Protein AF-A0A1F9F322-F1 (afdb_monomer)

Radius of gyration: 24.06 Å; Cα contacts (8 Å, |Δi|>4): 99; chains: 1; bounding box: 65×42×74 Å

Foldseek 3Di:
DDDDDDDDPDDDPPPDPPDDDPDDDPPAAPLRVLLVVLVVLQVLLVVLQVLLVVLQVQLVVLVVDPPDPVSPVSSVVSNVSSVVSNVSSVVSNVSSVVSNVSSPPDHDDDPPVVQCVPPVSVVVVVVVSVVVVVVVVVCVVPDDDPPDPDPDPPPPDDDD

Secondary structure (DSSP, 8-state):
----------------------SSS-SS-HHHHHHHHTHHHHHHHHHHHHHHHHHHHHHHHHHT-TT-HHHHHHHHHHHHHHHHHHHHHHHHHHHHHHHHHGGGSPPP---HHHHHH-HHHHHHHHHHHHHHHHHHHHHHHHSPPPPPPPPPPPPPPPP-

Sequence (160 aa):
MKKLATIVVFGTVALFVSVALAGDPPAKTCGQMTAEAAAMPAKVAELMTAYAAEAEAHAAFIGAIKGDKNATAEADAMKKLAASYKDSAAALTKTADAMKAAAAWPAVKHDMKAMQADAKVKAAMDKVGGLQKDFGAMVAKMSPAPAAPPPAPPPPAPKK

Mean predicted aligned erro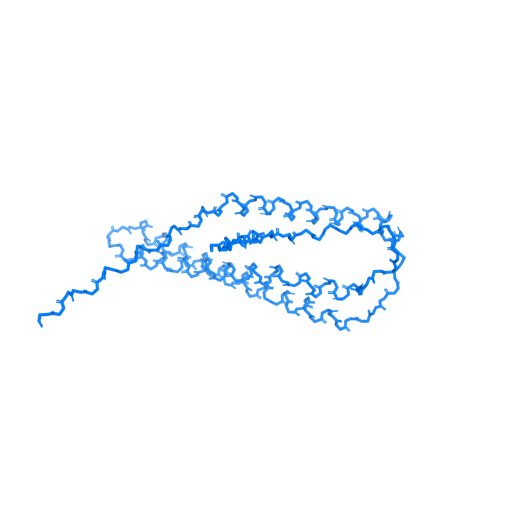r: 12.13 Å

Solvent-accessible surface area (backbone atoms only — not comparable to full-atom values): 9408 Å² total; per-residue (Å²): 142,82,88,80,81,82,80,80,79,78,81,77,87,79,87,72,92,72,90,82,74,90,73,76,82,70,97,57,45,69,25,42,53,43,22,62,56,17,57,56,40,38,52,51,16,52,51,25,43,50,52,16,54,50,25,45,53,49,17,54,57,39,51,66,50,78,95,44,73,64,31,50,56,50,18,54,50,26,45,52,50,19,51,54,24,45,53,49,16,52,53,25,39,54,50,17,52,57,24,44,58,27,50,75,48,78,81,73,94,68,61,66,68,60,50,60,66,33,66,66,56,38,52,51,54,52,48,51,55,50,51,53,53,53,49,52,53,50,51,62,70,70,51,72,78,80,74,77,76,76,79,76,78,77,77,79,78,82,82,130

Nearest PDB structures (foldseek):
  5los-assembly1_A  TM=9.298E-01  e=1.120E+00  Serendipita indica DSM 11827
  7a0g-assembly1_GGG  TM=2.879E-01  e=4.856E+00  Serratia marcescens
  7a0g-assembly1_EEE  TM=2.836E-01  e=5.715E+00  Serratia marcescens

pLDDT: mean 82.75, std 20.52, range [32.91, 98.75]

Structure (mmCIF, N/CA/C/O backbone):
data_AF-A0A1F9F322-F1
#
_entry.id   AF-A0A1F9F322-F1
#
loop_
_atom_site.group_PDB
_atom_site.id
_atom_site.type_symbol
_atom_site.label_atom_id
_atom_site.label_alt_id
_atom_site.label_comp_id
_atom_site.label_asym_id
_atom_site.label_entity_id
_atom_site.label_seq_id
_atom_site.pdbx_PDB_ins_code
_atom_site.Cartn_x
_atom_site.Cartn_y
_atom_site.Cartn_z
_atom_site.occupancy
_atom_site.B_iso_or_equiv
_atom_site.auth_seq_id
_atom_site.auth_comp_id
_atom_site.auth_asym_id
_atom_site.auth_atom_id
_atom_site.pdbx_PDB_model_num
ATOM 1 N N . MET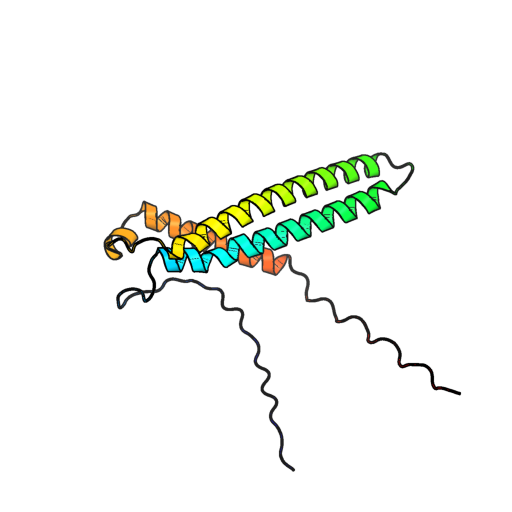 A 1 1 ? 41.290 -20.611 29.644 1.00 43.66 1 MET A N 1
ATOM 2 C CA 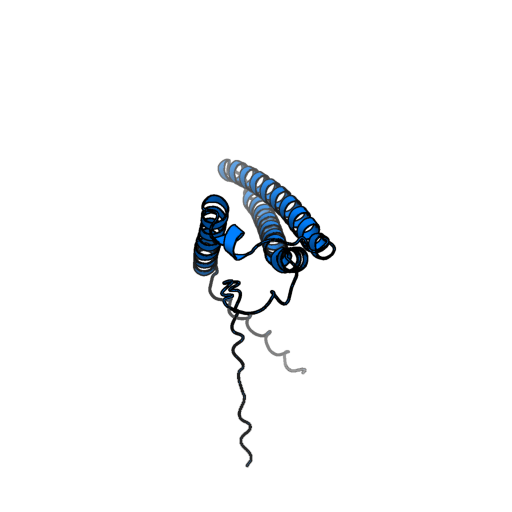. MET A 1 1 ? 40.630 -19.289 29.550 1.00 43.66 1 MET A CA 1
ATOM 3 C C . MET A 1 1 ? 40.640 -18.832 28.093 1.00 43.66 1 MET A C 1
ATOM 5 O O . MET A 1 1 ? 41.654 -18.332 27.631 1.00 43.66 1 MET A O 1
ATOM 9 N N . LYS A 1 2 ? 39.563 -19.083 27.337 1.00 35.19 2 LYS A N 1
ATOM 10 C CA . LYS A 1 2 ? 39.395 -18.620 25.947 1.00 35.19 2 LYS A CA 1
ATOM 11 C C . LYS A 1 2 ? 38.206 -17.661 25.924 1.00 35.19 2 LYS A C 1
ATOM 13 O O . LYS A 1 2 ? 37.097 -18.070 26.248 1.00 35.19 2 LYS A O 1
ATOM 18 N N . LYS A 1 3 ? 38.456 -16.386 25.618 1.00 35.22 3 LYS A N 1
ATOM 19 C CA . LYS A 1 3 ? 37.414 -15.367 25.448 1.00 35.22 3 LYS A CA 1
ATOM 20 C C . LYS A 1 3 ? 36.725 -15.607 24.101 1.00 35.22 3 LYS A C 1
ATOM 22 O O . LYS A 1 3 ? 37.377 -15.525 23.066 1.00 35.22 3 LYS A O 1
ATOM 27 N N . LEU A 1 4 ? 35.433 -15.924 24.130 1.00 39.62 4 LEU A N 1
ATOM 28 C CA . LEU A 1 4 ? 34.555 -15.891 22.962 1.00 39.62 4 LEU A CA 1
ATOM 29 C C . LEU A 1 4 ? 34.148 -14.433 22.734 1.00 39.62 4 LEU A C 1
ATOM 31 O O . LEU A 1 4 ? 33.509 -13.825 23.589 1.00 39.62 4 LEU A O 1
ATOM 35 N N . ALA A 1 5 ? 34.569 -13.865 21.607 1.00 38.28 5 ALA A N 1
ATOM 36 C CA . ALA A 1 5 ? 34.084 -12.576 21.146 1.00 38.28 5 ALA A CA 1
ATOM 37 C C . ALA A 1 5 ? 32.703 -12.780 20.511 1.00 38.28 5 ALA A C 1
ATOM 39 O O . ALA A 1 5 ? 32.577 -13.389 19.450 1.00 38.28 5 ALA A O 1
ATOM 40 N N . THR A 1 6 ? 31.669 -12.286 21.184 1.00 36.84 6 THR A N 1
ATOM 41 C CA . THR A 1 6 ? 30.322 -1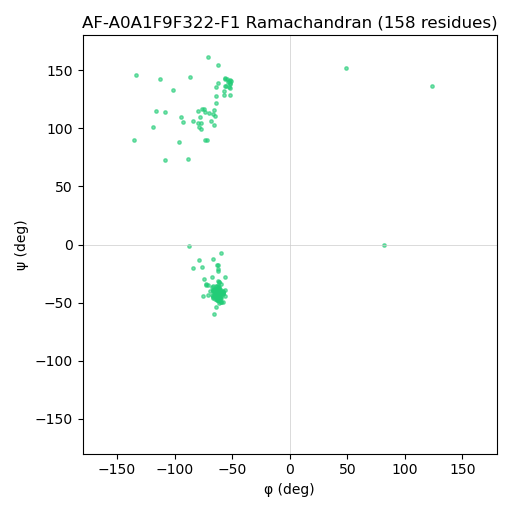2.151 20.631 1.00 36.84 6 THR A CA 1
ATOM 42 C C . THR A 1 6 ? 30.356 -11.070 19.555 1.00 36.84 6 THR A C 1
ATOM 44 O O . THR A 1 6 ? 30.454 -9.884 19.865 1.00 36.84 6 THR A O 1
ATOM 47 N N . ILE A 1 7 ? 30.294 -11.469 18.286 1.00 38.78 7 ILE A N 1
ATOM 48 C CA . ILE A 1 7 ? 30.053 -10.541 17.180 1.00 38.78 7 ILE A CA 1
ATOM 49 C C . ILE A 1 7 ? 28.550 -10.265 17.156 1.00 38.78 7 ILE A C 1
ATOM 51 O O . ILE A 1 7 ? 27.754 -11.106 16.746 1.00 38.78 7 ILE A O 1
ATOM 55 N N . VAL A 1 8 ? 28.164 -9.082 17.625 1.00 34.97 8 VAL A N 1
ATOM 56 C CA . VAL A 1 8 ? 26.829 -8.525 17.405 1.00 34.97 8 VAL A CA 1
ATOM 57 C C . VAL A 1 8 ? 26.817 -7.960 15.987 1.00 34.97 8 VAL A C 1
ATOM 59 O O . VAL A 1 8 ? 27.358 -6.885 15.735 1.00 34.97 8 VAL A O 1
ATOM 62 N N . VAL A 1 9 ? 26.238 -8.701 15.043 1.00 39.25 9 VAL A N 1
ATOM 63 C CA . VAL A 1 9 ? 25.941 -8.171 13.708 1.00 39.25 9 VAL A CA 1
ATOM 64 C C . VAL A 1 9 ? 24.700 -7.293 13.839 1.00 39.25 9 VAL A C 1
ATOM 66 O O . VAL A 1 9 ? 23.577 -7.788 13.900 1.00 39.25 9 VAL A O 1
ATOM 69 N N . PHE A 1 10 ? 24.902 -5.978 13.916 1.00 37.19 10 PHE A N 1
ATOM 70 C CA . PHE A 1 10 ? 23.831 -5.016 13.676 1.00 37.19 10 PHE A CA 1
ATOM 71 C C . PHE A 1 10 ? 23.409 -5.142 12.211 1.00 37.19 10 PHE A C 1
ATOM 73 O O . PHE A 1 10 ? 24.173 -4.816 11.305 1.00 37.19 10 PHE A O 1
ATOM 80 N N . GLY A 1 11 ? 22.200 -5.657 11.983 1.00 32.91 11 GLY A N 1
ATOM 81 C CA . GLY A 1 11 ? 21.579 -5.697 10.667 1.00 32.91 11 GLY A CA 1
ATOM 82 C C . GLY A 1 11 ? 21.291 -4.281 10.182 1.00 32.91 11 GLY A C 1
ATOM 83 O O . GLY A 1 11 ? 20.341 -3.639 10.625 1.00 32.91 11 GLY A O 1
ATOM 84 N N . THR A 1 12 ? 22.118 -3.785 9.272 1.00 40.00 12 THR A N 1
ATOM 85 C CA . THR A 1 12 ? 21.848 -2.586 8.485 1.00 40.00 12 THR A CA 1
ATOM 86 C C . THR A 1 12 ? 20.665 -2.868 7.560 1.00 40.00 12 THR A C 1
ATOM 88 O O . THR A 1 12 ? 20.772 -3.651 6.618 1.00 40.00 12 THR A O 1
ATOM 91 N N . VAL A 1 13 ? 19.527 -2.212 7.798 1.00 42.59 13 VAL A N 1
ATOM 92 C CA . VAL A 1 13 ? 18.462 -2.098 6.794 1.00 42.59 13 VAL A CA 1
ATOM 93 C C . VAL A 1 13 ? 18.962 -1.137 5.717 1.00 42.59 13 VAL A C 1
ATOM 95 O O . VAL A 1 13 ? 18.798 0.076 5.812 1.00 42.59 13 VAL A O 1
ATOM 98 N N . ALA A 1 14 ? 19.631 -1.680 4.705 1.00 41.41 14 ALA A N 1
ATOM 99 C CA . ALA A 1 14 ? 19.951 -0.966 3.478 1.00 41.41 14 ALA A CA 1
ATOM 100 C C . ALA A 1 14 ? 18.880 -1.301 2.432 1.00 41.41 14 ALA A C 1
ATOM 102 O O . ALA A 1 14 ? 19.023 -2.239 1.655 1.00 41.41 14 ALA A O 1
ATOM 103 N N . LEU A 1 15 ? 17.793 -0.532 2.417 1.00 44.38 15 LEU A N 1
ATOM 104 C CA . LEU A 1 15 ? 16.862 -0.480 1.287 1.00 44.38 15 LEU A CA 1
ATOM 105 C C . LEU A 1 15 ? 17.047 0.872 0.596 1.00 44.38 15 LEU A C 1
ATOM 107 O O . LEU A 1 15 ? 16.236 1.783 0.709 1.00 44.38 15 LEU A O 1
ATOM 111 N N . PHE A 1 16 ? 18.176 0.992 -0.099 1.00 41.56 16 PHE A N 1
ATOM 112 C CA . PHE A 1 16 ? 18.438 2.054 -1.060 1.00 41.56 16 PHE A CA 1
ATOM 113 C C . PHE A 1 16 ? 18.650 1.395 -2.419 1.00 41.56 16 PHE A C 1
ATOM 115 O O . PHE A 1 16 ? 19.729 0.879 -2.696 1.00 41.56 16 PHE A O 1
ATOM 122 N N . VAL A 1 17 ? 17.637 1.420 -3.285 1.00 46.78 17 VAL A N 1
ATOM 123 C CA . VAL A 1 17 ? 17.869 1.221 -4.721 1.00 46.78 17 VAL A CA 1
ATOM 124 C C . VAL A 1 17 ? 18.164 2.594 -5.316 1.00 46.78 17 VAL A C 1
ATOM 126 O O . VAL A 1 17 ? 17.332 3.208 -5.975 1.00 46.78 17 VAL A O 1
ATOM 129 N N . SER A 1 18 ? 19.361 3.103 -5.030 1.00 44.28 18 SER A N 1
ATOM 130 C CA . SER A 1 18 ? 19.964 4.166 -5.831 1.00 44.28 18 SER A CA 1
ATOM 131 C C . SER A 1 18 ? 20.653 3.489 -7.008 1.00 44.28 18 SER A C 1
ATOM 133 O O . SER A 1 18 ? 21.688 2.848 -6.835 1.00 44.28 18 SER A O 1
ATOM 135 N N . VAL A 1 19 ? 20.074 3.589 -8.204 1.00 47.44 19 VAL A N 1
ATOM 136 C CA . VAL A 1 19 ? 20.710 3.085 -9.427 1.00 47.44 19 VAL A CA 1
ATOM 137 C C . VAL A 1 19 ? 21.852 4.031 -9.799 1.00 47.44 19 VAL A C 1
ATOM 139 O O . VAL A 1 19 ? 21.660 5.000 -10.528 1.00 47.44 19 VAL A O 1
ATOM 142 N N . ALA A 1 20 ? 23.048 3.762 -9.284 1.00 44.88 20 ALA A N 1
ATOM 143 C CA . ALA A 1 20 ? 24.285 4.245 -9.880 1.00 44.88 20 ALA A CA 1
ATOM 144 C C . ALA A 1 20 ? 24.797 3.154 -10.826 1.00 44.88 20 ALA A C 1
ATOM 146 O O . ALA A 1 20 ? 25.292 2.131 -10.363 1.00 44.88 20 ALA A O 1
ATOM 147 N N . LEU A 1 21 ? 24.666 3.345 -12.140 1.00 46.56 21 LEU A N 1
ATOM 148 C CA . LEU A 1 21 ? 25.318 2.479 -13.126 1.00 46.56 21 LEU A CA 1
ATOM 149 C C . LEU A 1 21 ? 25.956 3.323 -14.228 1.00 46.56 21 LEU A C 1
ATOM 151 O O . LEU A 1 21 ? 25.352 3.625 -15.256 1.00 46.56 21 LEU A O 1
ATOM 155 N N . ALA A 1 22 ? 27.213 3.684 -13.984 1.00 42.19 22 ALA A N 1
ATOM 156 C CA . ALA A 1 22 ? 28.214 3.774 -15.033 1.00 42.19 22 ALA A CA 1
ATOM 157 C C . ALA A 1 22 ? 28.965 2.427 -15.047 1.00 42.19 22 ALA A C 1
ATOM 159 O O . ALA A 1 22 ? 29.686 2.134 -14.098 1.00 42.19 22 ALA A O 1
ATOM 160 N N . GLY A 1 23 ? 28.766 1.612 -16.090 1.00 45.78 23 GLY A N 1
ATOM 161 C CA . GLY A 1 23 ? 29.452 0.323 -16.298 1.00 45.78 23 GLY A CA 1
ATOM 162 C C . GLY A 1 23 ? 28.507 -0.879 -16.458 1.00 45.78 23 GLY A C 1
ATOM 163 O O . GLY A 1 23 ? 27.545 -0.977 -15.705 1.00 45.78 23 GLY A O 1
ATOM 164 N N . ASP A 1 24 ? 28.827 -1.733 -17.447 1.00 41.00 24 ASP A N 1
ATOM 165 C CA . ASP A 1 24 ? 28.240 -3.034 -17.853 1.00 41.00 24 ASP A CA 1
ATOM 166 C C . ASP A 1 24 ? 26.704 -3.147 -18.018 1.00 41.00 24 ASP A C 1
ATOM 168 O O . ASP A 1 24 ? 25.936 -2.398 -17.412 1.00 41.00 24 ASP A O 1
ATOM 172 N N . PRO A 1 25 ? 26.195 -4.048 -18.895 1.00 50.91 25 PRO A N 1
ATOM 173 C CA . PRO A 1 25 ? 24.754 -4.268 -19.003 1.00 50.91 25 PRO A CA 1
ATOM 174 C C . PRO A 1 25 ? 24.193 -4.657 -17.627 1.00 50.91 25 PRO A C 1
ATOM 176 O O . PRO A 1 25 ? 24.811 -5.462 -16.925 1.00 50.91 25 PRO A O 1
ATOM 179 N N . PRO A 1 26 ? 23.041 -4.097 -17.213 1.00 56.50 26 PRO A N 1
ATOM 180 C CA . PRO A 1 26 ? 22.498 -4.367 -15.892 1.00 56.50 26 PRO A CA 1
ATOM 181 C C . PRO A 1 26 ? 22.293 -5.874 -15.731 1.00 56.50 26 PRO A C 1
ATOM 183 O O . PRO A 1 26 ? 21.709 -6.524 -16.596 1.00 56.50 26 PRO A O 1
ATOM 186 N N . ALA A 1 27 ? 22.749 -6.425 -14.603 1.00 66.94 27 ALA A N 1
ATOM 187 C CA . ALA A 1 27 ? 22.652 -7.854 -14.292 1.00 66.94 27 ALA A CA 1
ATOM 188 C C . ALA A 1 27 ? 21.202 -8.391 -14.258 1.00 66.94 27 ALA A C 1
ATOM 190 O O . ALA A 1 27 ? 20.998 -9.596 -14.125 1.00 66.94 27 ALA A O 1
ATOM 191 N N . LYS A 1 28 ? 20.198 -7.506 -14.354 1.00 80.69 28 LYS A N 1
ATOM 192 C CA . LYS A 1 28 ? 18.765 -7.808 -14.323 1.00 80.69 28 LYS A CA 1
ATOM 193 C C . LYS A 1 28 ? 18.028 -7.071 -15.439 1.00 80.69 28 LYS A C 1
ATOM 195 O O . LYS A 1 28 ? 18.355 -5.930 -15.768 1.00 80.69 28 LYS A O 1
ATOM 200 N N . THR A 1 29 ? 16.990 -7.697 -15.984 1.00 88.81 29 THR A N 1
ATOM 201 C CA . THR A 1 29 ? 16.059 -7.047 -16.919 1.00 88.81 29 THR A CA 1
ATOM 202 C C . THR A 1 29 ? 15.173 -6.032 -16.187 1.00 88.81 29 THR A C 1
ATOM 204 O O . THR A 1 29 ? 14.989 -6.113 -14.971 1.00 88.81 29 THR A O 1
ATOM 207 N N . CYS A 1 30 ? 14.558 -5.091 -16.914 1.00 88.19 30 CYS A N 1
ATOM 208 C CA . CYS A 1 30 ? 13.576 -4.174 -16.319 1.00 88.19 30 CYS A CA 1
ATOM 209 C C . CYS A 1 30 ? 12.427 -4.923 -15.632 1.00 88.19 30 CYS A C 1
ATOM 211 O O . CYS A 1 30 ? 12.032 -4.541 -14.538 1.00 88.19 30 CYS A O 1
ATOM 213 N N . GLY A 1 31 ? 11.950 -6.021 -16.227 1.00 93.12 31 GLY A N 1
ATOM 214 C CA . GLY A 1 31 ? 10.923 -6.872 -15.627 1.00 93.12 31 GLY A CA 1
ATOM 215 C C . GLY A 1 31 ? 11.350 -7.471 -14.284 1.00 93.12 31 GLY A C 1
ATOM 216 O O . GLY A 1 31 ? 10.598 -7.422 -13.313 1.00 93.12 31 GLY 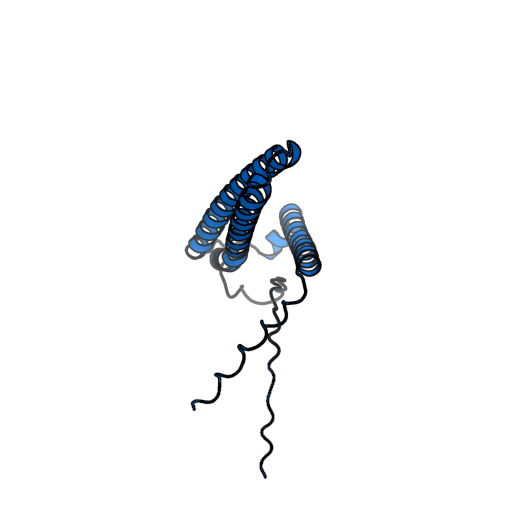A O 1
ATOM 217 N N . GLN A 1 32 ? 12.592 -7.957 -14.190 1.00 92.94 32 GLN A N 1
ATOM 218 C CA . GLN A 1 32 ? 13.161 -8.459 -12.934 1.00 92.94 32 GLN A CA 1
ATOM 219 C C . GLN A 1 32 ? 13.305 -7.347 -11.883 1.00 92.94 32 GLN A C 1
ATOM 221 O O . GLN A 1 32 ? 12.945 -7.557 -10.728 1.00 92.94 32 GLN A O 1
ATOM 226 N N . MET A 1 33 ? 13.753 -6.147 -12.272 1.00 91.00 33 MET A N 1
ATOM 227 C CA . MET A 1 33 ? 13.818 -4.996 -11.357 1.00 91.00 33 MET A CA 1
ATOM 228 C C . MET A 1 33 ? 12.425 -4.566 -10.865 1.00 91.00 33 MET A C 1
ATOM 230 O O . MET A 1 33 ? 12.250 -4.267 -9.683 1.00 91.00 33 MET A O 1
ATOM 234 N N . THR A 1 34 ? 11.415 -4.568 -11.740 1.00 94.44 34 THR A N 1
ATOM 235 C CA . THR A 1 34 ? 10.020 -4.292 -11.364 1.00 94.44 34 THR A CA 1
ATOM 236 C C . THR A 1 34 ? 9.487 -5.337 -10.384 1.00 94.44 34 THR A C 1
ATOM 238 O O . THR A 1 34 ? 8.847 -4.968 -9.400 1.00 94.44 34 THR A O 1
ATOM 241 N N . ALA A 1 35 ? 9.787 -6.618 -10.601 1.00 96.19 35 ALA A N 1
ATOM 242 C CA . ALA A 1 35 ? 9.383 -7.685 -9.691 1.00 96.19 35 ALA A CA 1
ATOM 243 C C . ALA A 1 35 ? 10.026 -7.564 -8.306 1.00 96.19 35 ALA A C 1
ATOM 245 O O . ALA A 1 35 ? 9.350 -7.771 -7.301 1.00 96.19 35 ALA A O 1
ATOM 246 N N . GLU A 1 36 ? 11.292 -7.159 -8.224 1.00 94.50 36 GLU A N 1
ATOM 247 C CA . GLU A 1 36 ? 11.955 -6.906 -6.938 1.00 94.50 36 GLU A CA 1
ATOM 248 C C . GLU A 1 36 ? 11.325 -5.737 -6.179 1.00 94.50 36 GLU A C 1
ATOM 250 O O . GLU A 1 36 ? 11.118 -5.810 -4.965 1.00 94.50 36 GLU A O 1
ATOM 255 N N . ALA A 1 37 ? 10.932 -4.683 -6.895 1.00 94.25 37 ALA A N 1
ATOM 256 C CA . ALA A 1 37 ? 10.251 -3.538 -6.305 1.00 94.25 37 ALA A CA 1
ATOM 257 C C . ALA A 1 37 ? 8.842 -3.871 -5.770 1.00 94.25 37 ALA A C 1
ATOM 259 O O . ALA A 1 37 ? 8.289 -3.079 -5.004 1.00 94.25 37 ALA A O 1
ATOM 260 N N . ALA A 1 38 ? 8.267 -5.037 -6.103 1.00 97.12 38 ALA A N 1
ATOM 261 C CA . ALA A 1 38 ? 6.949 -5.467 -5.625 1.00 97.12 38 ALA A CA 1
ATOM 262 C C . ALA A 1 38 ? 6.874 -5.630 -4.098 1.00 97.12 38 ALA A C 1
ATOM 264 O O . ALA A 1 38 ? 5.785 -5.578 -3.520 1.00 97.12 38 ALA A O 1
ATOM 265 N N . ALA A 1 39 ? 8.020 -5.806 -3.432 1.00 95.94 39 ALA A N 1
ATOM 266 C CA . ALA A 1 39 ? 8.091 -5.908 -1.978 1.00 95.94 39 ALA A CA 1
ATOM 267 C C . ALA A 1 39 ? 7.542 -4.654 -1.273 1.00 95.94 39 ALA A C 1
ATOM 269 O O . ALA A 1 39 ? 6.928 -4.769 -0.212 1.00 95.94 39 ALA A O 1
ATOM 270 N N . MET A 1 40 ? 7.718 -3.467 -1.867 1.00 95.25 40 MET A N 1
ATOM 271 C CA . MET A 1 40 ? 7.250 -2.211 -1.280 1.00 95.25 40 MET A CA 1
ATOM 272 C C . MET A 1 40 ? 5.714 -2.135 -1.204 1.00 95.25 40 MET A C 1
ATOM 274 O O . MET A 1 40 ? 5.204 -2.070 -0.085 1.00 95.25 40 MET A O 1
ATOM 278 N N . PRO A 1 41 ? 4.942 -2.214 -2.309 1.00 97.00 41 PRO A N 1
ATOM 279 C CA . PRO A 1 41 ? 3.484 -2.175 -2.222 1.00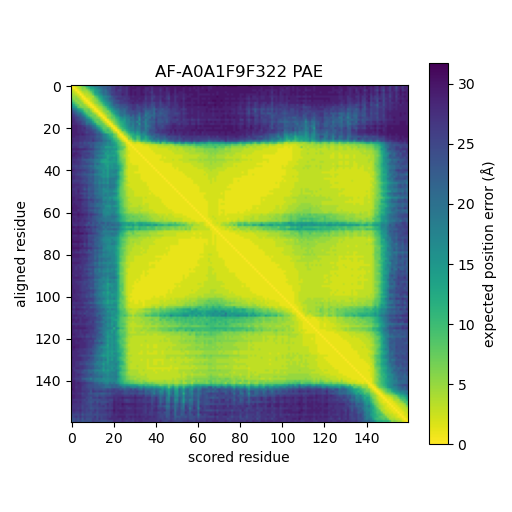 97.00 41 PRO A CA 1
ATOM 280 C C . PRO A 1 41 ? 2.909 -3.343 -1.413 1.00 97.00 41 PRO A C 1
ATOM 282 O O . PRO A 1 41 ? 1.933 -3.138 -0.700 1.00 97.00 41 PRO A O 1
ATOM 285 N N . ALA A 1 42 ? 3.532 -4.530 -1.433 1.00 98.00 42 ALA A N 1
ATOM 286 C CA . ALA A 1 42 ? 3.116 -5.639 -0.571 1.00 98.00 42 ALA A CA 1
ATOM 287 C C . ALA A 1 42 ? 3.234 -5.280 0.920 1.00 98.00 42 ALA A C 1
ATOM 289 O O . ALA A 1 42 ? 2.289 -5.475 1.683 1.00 98.00 42 ALA A O 1
ATOM 290 N N . LYS A 1 43 ? 4.357 -4.682 1.337 1.00 97.12 43 LYS A N 1
ATOM 291 C CA . LYS A 1 43 ? 4.544 -4.268 2.732 1.00 97.12 43 LYS A CA 1
ATOM 292 C C . LYS A 1 43 ? 3.603 -3.131 3.133 1.00 97.12 43 LYS A C 1
ATOM 294 O O . LYS A 1 43 ? 3.096 -3.125 4.252 1.00 97.12 43 LYS A O 1
ATOM 299 N N . VAL A 1 44 ? 3.332 -2.190 2.228 1.00 96.81 44 VAL A N 1
ATOM 300 C CA . VAL A 1 44 ? 2.344 -1.131 2.485 1.00 96.81 44 VAL A CA 1
ATOM 301 C C . VAL A 1 44 ? 0.931 -1.723 2.579 1.00 96.81 44 VAL A C 1
ATOM 303 O O . VAL A 1 44 ? 0.159 -1.282 3.424 1.00 96.81 44 VAL A O 1
ATOM 306 N N . ALA A 1 45 ? 0.592 -2.758 1.802 1.00 98.25 45 ALA A N 1
ATOM 307 C CA . ALA A 1 45 ? -0.691 -3.456 1.927 1.00 98.25 45 ALA A CA 1
ATOM 308 C C . ALA A 1 45 ? -0.866 -4.114 3.306 1.00 98.25 45 ALA A C 1
ATOM 310 O O . ALA A 1 45 ? -1.933 -4.002 3.916 1.00 98.25 45 ALA A O 1
ATOM 311 N N . GLU A 1 46 ? 0.187 -4.754 3.826 1.00 98.19 46 GLU A N 1
ATOM 312 C CA . GLU A 1 46 ? 0.195 -5.291 5.193 1.00 98.19 46 GLU A CA 1
ATOM 313 C C . GLU A 1 46 ? -0.022 -4.181 6.232 1.00 98.19 46 GLU A C 1
ATOM 315 O O . GLU A 1 46 ? -0.850 -4.335 7.129 1.00 98.19 46 GLU A O 1
ATOM 320 N N . LEU A 1 47 ? 0.659 -3.037 6.084 1.00 96.44 47 LEU A N 1
ATOM 321 C CA . LEU A 1 47 ? 0.486 -1.888 6.978 1.00 96.44 47 LEU A CA 1
ATOM 322 C C . LEU A 1 47 ? -0.950 -1.342 6.943 1.00 96.44 47 LEU A C 1
ATOM 324 O O . LEU A 1 47 ? -1.536 -1.096 7.993 1.00 96.44 47 LEU A O 1
ATOM 328 N N . MET A 1 48 ? -1.542 -1.188 5.756 1.00 98.31 48 MET A N 1
ATOM 329 C CA . MET A 1 48 ? -2.937 -0.750 5.627 1.00 98.31 48 MET A CA 1
ATOM 330 C C . MET A 1 48 ? -3.902 -1.763 6.261 1.00 98.31 48 MET A C 1
ATOM 332 O O . MET A 1 48 ? -4.854 -1.373 6.929 1.00 98.31 48 MET A O 1
ATOM 336 N N . THR A 1 49 ? -3.632 -3.063 6.129 1.00 98.62 49 THR A N 1
ATOM 337 C CA . THR A 1 49 ? -4.419 -4.108 6.805 1.00 98.62 49 THR A CA 1
ATOM 338 C C . THR A 1 49 ? -4.337 -3.970 8.328 1.00 98.62 49 THR A C 1
ATOM 340 O O . THR A 1 49 ? -5.357 -4.083 9.009 1.00 98.62 49 THR A O 1
ATOM 343 N N . ALA A 1 50 ? -3.151 -3.672 8.867 1.00 98.00 50 ALA A N 1
ATOM 344 C CA . ALA A 1 50 ? -2.966 -3.426 10.294 1.00 98.00 50 ALA A CA 1
ATOM 345 C C . ALA A 1 50 ? -3.719 -2.170 10.765 1.00 98.00 50 ALA A C 1
ATOM 347 O O . ALA A 1 50 ? -4.430 -2.239 11.766 1.00 98.00 50 ALA A O 1
ATOM 348 N N . TYR A 1 51 ? -3.653 -1.063 10.015 1.00 97.94 51 TYR A N 1
ATOM 349 C CA . TYR A 1 51 ? -4.429 0.144 10.328 1.00 97.94 51 TYR A CA 1
ATOM 350 C C . TYR A 1 51 ? -5.940 -0.083 10.265 1.00 97.94 51 TYR A C 1
ATOM 352 O O . TYR A 1 51 ? -6.681 0.472 11.075 1.00 97.94 51 TYR A O 1
ATOM 360 N N . ALA A 1 52 ? -6.418 -0.920 9.341 1.00 98.69 52 ALA A N 1
ATOM 361 C CA . ALA A 1 52 ? -7.826 -1.291 9.311 1.00 98.69 52 ALA A CA 1
ATOM 362 C C . ALA A 1 52 ? -8.242 -2.018 10.595 1.00 98.69 52 ALA A C 1
ATOM 364 O O . ALA A 1 52 ? -9.250 -1.657 11.199 1.00 98.69 52 ALA A O 1
ATOM 365 N N . ALA A 1 53 ? -7.452 -3.002 11.031 1.00 98.44 53 ALA A N 1
ATOM 366 C CA . ALA A 1 53 ? -7.721 -3.747 12.258 1.00 98.44 53 ALA A CA 1
ATOM 367 C C . ALA A 1 53 ? -7.664 -2.846 13.505 1.00 98.44 53 ALA A C 1
ATOM 369 O O . ALA A 1 53 ? -8.515 -2.963 14.388 1.00 98.44 53 ALA A O 1
ATOM 370 N N . GLU A 1 54 ? -6.704 -1.919 13.558 1.00 97.75 54 GLU A N 1
ATOM 371 C CA . GLU A 1 54 ? -6.607 -0.907 14.614 1.00 97.75 54 GLU A CA 1
ATOM 372 C C . GLU A 1 54 ? -7.866 -0.030 14.665 1.00 97.75 54 GLU A C 1
ATOM 374 O O . GLU A 1 54 ? -8.474 0.116 15.726 1.00 97.75 54 GLU A O 1
ATOM 379 N N . ALA A 1 55 ? -8.305 0.501 13.522 1.00 98.25 55 ALA A N 1
ATOM 380 C CA . ALA A 1 55 ? -9.495 1.341 13.439 1.00 98.25 55 ALA A CA 1
ATOM 381 C C . ALA A 1 55 ? -10.779 0.579 13.821 1.00 98.25 55 ALA A C 1
ATOM 383 O O . ALA A 1 55 ? -11.659 1.142 14.471 1.00 98.25 55 ALA A O 1
ATOM 384 N N . GLU A 1 56 ? -10.891 -0.709 13.481 1.00 98.56 56 GLU A N 1
ATOM 385 C CA . GLU A 1 56 ? -12.024 -1.551 13.896 1.00 98.56 56 GLU A CA 1
ATOM 386 C C . GLU A 1 56 ? -12.041 -1.793 15.405 1.00 98.56 56 GLU A C 1
ATOM 388 O O . GLU A 1 56 ? -13.091 -1.657 16.040 1.00 98.56 56 GLU A O 1
ATOM 393 N N . ALA A 1 57 ? -10.883 -2.100 15.992 1.00 98.38 57 ALA A N 1
ATOM 394 C CA . ALA A 1 57 ? -10.751 -2.252 17.437 1.00 98.38 57 ALA A CA 1
ATOM 395 C C . ALA A 1 57 ? -11.074 -0.938 18.167 1.00 98.38 57 ALA A C 1
ATOM 397 O O . ALA A 1 57 ? -11.803 -0.943 19.162 1.00 98.38 57 ALA A O 1
ATOM 398 N N . HIS A 1 58 ? -10.601 0.191 17.634 1.00 98.06 58 HIS A N 1
ATOM 399 C CA . HIS A 1 58 ? -10.896 1.516 18.166 1.00 98.06 58 HIS A CA 1
ATOM 400 C C . HIS A 1 58 ? -12.402 1.826 18.100 1.00 98.06 58 HIS A C 1
ATOM 402 O O . HIS A 1 58 ? -13.005 2.202 19.109 1.00 98.06 58 HIS A O 1
ATOM 408 N N . ALA A 1 59 ? -13.040 1.583 16.952 1.00 98.00 59 ALA A N 1
ATOM 409 C CA . ALA A 1 59 ? -14.478 1.773 16.788 1.00 98.00 59 ALA A CA 1
ATOM 410 C C . ALA A 1 59 ? -15.296 0.933 17.780 1.00 98.00 59 ALA A C 1
ATOM 412 O O . ALA A 1 59 ? -16.282 1.421 18.335 1.00 98.00 59 ALA A O 1
ATOM 413 N N . ALA A 1 60 ? -14.897 -0.322 18.007 1.00 97.25 60 ALA A N 1
ATOM 414 C CA . ALA A 1 60 ? -15.564 -1.211 18.952 1.00 97.25 60 ALA A CA 1
ATOM 415 C C . ALA A 1 60 ? -15.434 -0.712 20.399 1.00 97.25 60 ALA A C 1
ATOM 417 O O . ALA A 1 60 ? -16.418 -0.725 21.140 1.00 97.25 60 ALA A O 1
ATOM 418 N N . PHE A 1 61 ? -14.246 -0.240 20.786 1.00 97.75 61 PHE A N 1
ATOM 419 C CA . PHE A 1 61 ? -13.996 0.302 22.120 1.00 97.75 61 PHE A CA 1
ATOM 420 C C . PHE A 1 61 ? -14.822 1.565 22.388 1.00 97.75 61 PHE A C 1
ATOM 422 O O . PHE A 1 61 ? -15.574 1.615 23.361 1.00 97.75 61 PHE A O 1
ATOM 429 N N . ILE A 1 62 ? -14.735 2.562 21.503 1.00 96.44 62 ILE A N 1
ATOM 430 C CA . ILE A 1 62 ? -15.464 3.826 21.663 1.00 96.44 62 ILE A CA 1
ATOM 431 C C . ILE A 1 62 ? -16.978 3.601 21.563 1.00 96.44 62 ILE A C 1
ATOM 433 O O . ILE A 1 62 ? -17.736 4.143 22.363 1.00 96.44 62 ILE A O 1
ATOM 437 N N . GLY A 1 63 ? -17.435 2.733 20.656 1.00 93.50 63 GLY A N 1
ATOM 438 C CA . GLY A 1 63 ? -18.855 2.409 20.504 1.00 93.50 63 GLY A CA 1
ATOM 439 C C . GLY A 1 63 ? -19.493 1.735 21.728 1.00 93.50 63 GLY A C 1
ATOM 440 O O . GLY A 1 63 ? -20.717 1.737 21.853 1.00 93.50 63 GLY A O 1
ATOM 441 N N . ALA A 1 64 ? -18.695 1.179 22.645 1.00 94.88 64 ALA A N 1
ATOM 442 C CA . ALA A 1 64 ? -19.187 0.611 23.900 1.00 94.88 64 ALA A CA 1
ATOM 443 C C . ALA A 1 64 ? -19.490 1.676 24.975 1.00 94.88 64 ALA A C 1
ATOM 445 O O . ALA A 1 64 ? -20.144 1.366 25.978 1.00 94.88 64 ALA A O 1
ATOM 446 N N . ILE A 1 65 ? -19.044 2.923 24.783 1.00 95.06 65 ILE A N 1
ATOM 447 C CA . ILE A 1 65 ? -19.287 4.033 25.709 1.00 95.06 65 ILE A CA 1
ATOM 448 C C . ILE A 1 65 ? -20.750 4.472 25.589 1.00 95.06 65 ILE A C 1
ATOM 450 O O . ILE A 1 65 ? -21.201 4.975 24.561 1.00 95.06 65 ILE A O 1
ATOM 454 N N . LYS A 1 66 ? -21.519 4.281 26.663 1.00 91.06 66 LYS A N 1
ATOM 455 C CA . LYS A 1 66 ? -22.949 4.614 26.697 1.00 91.06 66 LYS A CA 1
ATOM 456 C C . LYS A 1 66 ? -23.178 6.072 27.082 1.00 91.06 66 LYS A C 1
ATOM 458 O O . LYS A 1 66 ? -22.507 6.599 27.960 1.00 91.06 66 LYS A O 1
ATOM 463 N N . GLY A 1 67 ? -24.201 6.681 26.485 1.00 88.88 67 GLY A N 1
ATOM 464 C CA . GLY A 1 67 ? -24.668 8.023 26.850 1.00 88.88 67 GLY A CA 1
ATOM 465 C C . GLY A 1 67 ? -23.875 9.175 26.231 1.00 88.88 67 GLY A C 1
ATOM 466 O O . GLY A 1 67 ? -24.249 10.325 26.441 1.00 88.88 67 GLY A O 1
ATOM 467 N N . ASP A 1 68 ? -22.842 8.888 25.433 1.00 92.88 68 ASP A N 1
ATOM 468 C CA . ASP A 1 68 ? -22.086 9.898 24.695 1.00 92.88 68 ASP A CA 1
ATOM 469 C C . ASP A 1 68 ? -22.385 9.829 23.187 1.00 92.88 68 ASP A C 1
ATOM 471 O O . ASP A 1 68 ? -22.057 8.866 22.490 1.00 92.88 68 ASP A O 1
ATOM 475 N N . LYS A 1 69 ? -23.011 10.886 22.663 1.00 88.56 69 LYS A N 1
ATOM 476 C CA . LYS A 1 69 ? -23.309 11.030 21.230 1.00 88.56 69 LYS A CA 1
ATOM 477 C C . LYS A 1 69 ? -22.048 11.194 20.374 1.00 88.56 69 LYS A C 1
ATOM 479 O O . LYS A 1 69 ? -22.059 10.812 19.204 1.00 88.56 69 LYS A O 1
ATOM 484 N N . ASN A 1 70 ? -20.974 11.741 20.942 1.00 95.00 70 ASN A N 1
ATOM 485 C CA . ASN A 1 70 ? -19.708 11.923 20.239 1.00 95.00 70 ASN A CA 1
ATOM 486 C C . ASN A 1 70 ? -19.011 10.574 20.042 1.00 95.00 70 ASN A C 1
ATOM 488 O O . ASN A 1 70 ? -18.461 10.336 18.971 1.00 95.00 70 ASN A O 1
ATOM 492 N N . ALA A 1 71 ? -19.142 9.656 21.007 1.00 95.38 71 ALA A N 1
ATOM 493 C CA . ALA A 1 71 ? -18.620 8.298 20.888 1.00 95.38 71 ALA A CA 1
ATOM 494 C C . ALA A 1 71 ? -19.251 7.539 19.705 1.00 95.38 71 ALA A C 1
ATOM 496 O O . ALA A 1 71 ? -18.557 6.878 18.937 1.00 95.38 71 ALA A O 1
ATOM 497 N N . THR A 1 72 ? -20.562 7.688 19.482 1.00 93.69 72 THR A N 1
ATOM 498 C CA . THR A 1 72 ? -21.216 7.068 18.313 1.00 93.69 72 THR A CA 1
ATOM 499 C C . THR A 1 72 ? -20.658 7.626 16.999 1.00 93.69 72 THR A C 1
ATOM 501 O O . THR A 1 72 ? -20.306 6.862 16.100 1.00 93.69 72 THR A O 1
ATOM 504 N N . ALA A 1 73 ? -20.527 8.953 16.899 1.00 95.88 73 ALA A N 1
ATOM 505 C CA . ALA A 1 73 ? -20.002 9.603 15.701 1.00 95.88 73 ALA A CA 1
ATOM 506 C C . ALA A 1 73 ? -18.542 9.208 15.408 1.00 95.88 73 ALA A C 1
ATOM 508 O O . ALA A 1 73 ? -18.193 8.947 14.254 1.00 95.88 73 ALA A O 1
ATOM 509 N N . GLU A 1 74 ? -17.700 9.125 16.440 1.00 97.94 74 GLU A N 1
ATOM 510 C CA . GLU A 1 74 ? -16.306 8.698 16.316 1.00 97.94 74 GLU A CA 1
ATOM 511 C C . GLU A 1 74 ? -16.191 7.224 15.910 1.00 97.94 74 GLU A C 1
ATOM 513 O O . GLU A 1 74 ? -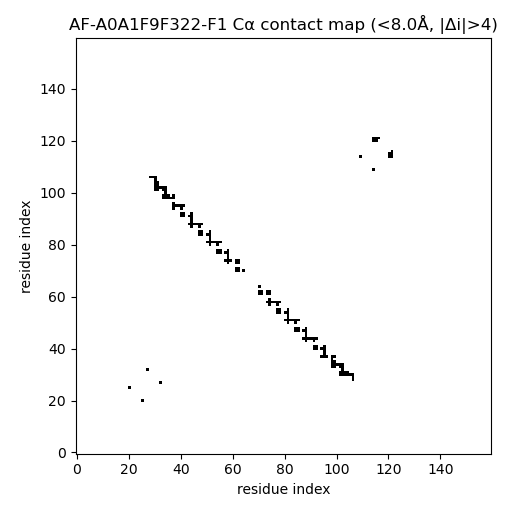15.463 6.906 14.967 1.00 97.94 74 GLU A O 1
ATOM 518 N N . ALA A 1 75 ? -16.966 6.329 16.530 1.00 97.75 75 ALA A N 1
ATOM 519 C CA . ALA A 1 75 ? -16.984 4.916 16.160 1.00 97.75 75 ALA A CA 1
ATOM 520 C C . ALA A 1 75 ? -17.371 4.715 14.685 1.00 97.75 75 ALA A C 1
ATOM 522 O O . ALA A 1 75 ? -16.766 3.902 13.982 1.00 97.75 75 ALA A O 1
ATOM 523 N N . ASP A 1 76 ? -18.343 5.476 14.182 1.00 97.06 76 ASP A N 1
ATOM 524 C CA . ASP A 1 76 ? -18.743 5.404 12.777 1.00 97.06 76 ASP A CA 1
ATOM 525 C C . ASP A 1 76 ? -17.690 5.987 11.827 1.00 97.06 76 ASP A C 1
ATOM 527 O O . ASP A 1 76 ? -17.494 5.460 10.727 1.00 97.06 76 ASP A O 1
ATOM 531 N N . ALA A 1 77 ? -16.974 7.037 12.235 1.00 98.31 77 ALA A N 1
ATOM 532 C CA . ALA A 1 77 ? -15.838 7.556 11.476 1.00 98.31 77 ALA A CA 1
ATOM 533 C C . ALA A 1 77 ? -14.696 6.528 11.398 1.00 98.31 77 ALA A C 1
ATOM 535 O O . ALA A 1 77 ? -14.162 6.284 10.314 1.00 98.31 77 ALA A O 1
ATOM 536 N N . MET A 1 78 ? -14.375 5.862 12.509 1.00 98.38 78 MET A N 1
ATOM 537 C CA . MET A 1 78 ? -13.340 4.825 12.556 1.00 98.38 78 MET A CA 1
ATOM 538 C C . MET A 1 78 ? -13.684 3.622 11.666 1.00 98.38 78 MET A C 1
ATOM 540 O O . MET A 1 78 ? -12.828 3.152 10.917 1.00 98.38 78 MET A O 1
ATOM 544 N N . LYS A 1 79 ? -14.949 3.180 11.628 1.00 98.56 79 LYS A N 1
ATOM 545 C CA . LYS A 1 79 ? -15.394 2.129 10.686 1.00 98.56 79 LYS A CA 1
ATOM 546 C C . LYS A 1 79 ? -15.189 2.528 9.220 1.00 98.56 79 LYS A C 1
ATOM 548 O O . LYS A 1 79 ? -14.795 1.696 8.403 1.00 98.56 79 LYS A O 1
ATOM 553 N N . LYS A 1 80 ? -15.433 3.797 8.868 1.00 98.56 80 LYS A N 1
ATOM 554 C CA . LYS A 1 80 ? -15.205 4.306 7.500 1.00 98.56 80 LYS A CA 1
ATOM 555 C C . LYS A 1 80 ? -13.717 4.322 7.141 1.00 98.56 80 LYS A C 1
ATOM 557 O O . LYS A 1 80 ? -13.358 3.964 6.016 1.00 98.56 80 LYS A O 1
ATOM 562 N N . LEU A 1 81 ? -12.855 4.694 8.090 1.00 98.56 81 LEU A N 1
ATOM 563 C CA . LEU A 1 81 ? -11.403 4.618 7.911 1.00 98.56 81 LEU A CA 1
ATOM 564 C C . LEU A 1 81 ? -10.951 3.170 7.715 1.00 98.56 81 LEU A C 1
ATOM 566 O O . LEU A 1 81 ? -10.224 2.893 6.765 1.00 98.56 81 LEU A O 1
ATOM 570 N N . ALA A 1 82 ? -11.451 2.237 8.529 1.00 98.75 82 ALA A N 1
ATOM 571 C CA . ALA A 1 82 ? -11.148 0.818 8.378 1.00 98.75 82 ALA A CA 1
ATOM 572 C C . ALA A 1 82 ? -11.492 0.281 6.980 1.00 98.75 82 ALA A C 1
ATOM 574 O O . ALA A 1 82 ? -10.676 -0.413 6.372 1.00 98.75 82 ALA A O 1
ATOM 575 N N . ALA A 1 83 ? -12.663 0.638 6.443 1.00 98.69 83 ALA A N 1
ATOM 576 C CA . ALA A 1 83 ? -13.047 0.270 5.080 1.00 98.69 83 ALA A CA 1
ATOM 577 C C . ALA A 1 83 ? -12.064 0.835 4.037 1.00 98.69 83 ALA A C 1
ATOM 579 O O . ALA A 1 83 ? -11.551 0.093 3.203 1.00 98.69 83 ALA A O 1
ATOM 580 N N . SER A 1 84 ? -11.711 2.119 4.153 1.00 98.75 84 SER A N 1
ATOM 581 C CA . SER A 1 84 ? -10.765 2.785 3.240 1.00 98.75 84 SER A CA 1
ATOM 582 C C . SER A 1 84 ? -9.369 2.147 3.271 1.00 98.75 84 SER A C 1
ATOM 584 O O . SER A 1 84 ? -8.710 2.000 2.236 1.00 98.75 84 SER A O 1
ATOM 586 N N . TYR A 1 85 ? -8.909 1.735 4.455 1.00 98.69 85 TYR A N 1
ATOM 587 C CA . TYR A 1 85 ? -7.647 1.019 4.608 1.00 98.69 85 TYR A CA 1
ATOM 588 C C . TYR A 1 85 ? -7.690 -0.371 3.962 1.00 98.69 85 TYR A C 1
ATOM 590 O O . TYR A 1 85 ? -6.732 -0.750 3.285 1.00 98.69 85 TYR A O 1
ATOM 598 N N . LYS A 1 86 ? -8.802 -1.108 4.089 1.00 98.75 86 LYS A N 1
ATOM 599 C CA . LYS A 1 86 ? -8.989 -2.409 3.419 1.00 98.75 86 LYS A CA 1
ATOM 600 C C . LYS A 1 86 ? -8.974 -2.274 1.897 1.00 98.75 86 LYS A C 1
ATOM 602 O O . LYS A 1 86 ? -8.273 -3.038 1.232 1.00 98.75 86 LYS A O 1
ATOM 607 N N . ASP A 1 87 ? -9.658 -1.268 1.359 1.00 98.75 87 ASP A N 1
ATOM 608 C CA . ASP A 1 87 ? -9.660 -0.990 -0.082 1.00 98.75 87 ASP A CA 1
ATOM 609 C C . ASP A 1 87 ? -8.248 -0.661 -0.589 1.00 98.75 87 ASP A C 1
ATOM 611 O O . ASP A 1 87 ? -7.788 -1.194 -1.605 1.00 98.75 87 ASP A O 1
ATOM 615 N N . SER A 1 88 ? -7.514 0.159 0.168 1.00 98.62 88 SER A N 1
ATOM 616 C CA . SER A 1 88 ? -6.120 0.500 -0.134 1.00 98.62 88 SER A CA 1
ATOM 617 C C . SER A 1 88 ? -5.212 -0.733 -0.100 1.00 98.62 88 SER A C 1
ATOM 619 O O . SER A 1 88 ? -4.408 -0.935 -1.013 1.00 98.62 88 SER A O 1
ATOM 621 N N . ALA A 1 89 ? -5.358 -1.595 0.912 1.00 98.69 89 ALA A N 1
ATOM 622 C CA . ALA A 1 89 ? -4.603 -2.841 1.028 1.00 98.69 89 ALA A CA 1
ATOM 623 C C . ALA A 1 89 ? -4.855 -3.777 -0.167 1.00 98.69 89 ALA A C 1
ATOM 625 O O . ALA A 1 89 ? -3.907 -4.338 -0.729 1.00 98.69 89 ALA A O 1
ATOM 626 N N . ALA A 1 90 ? -6.109 -3.908 -0.606 1.00 98.69 90 ALA A N 1
ATOM 627 C CA . ALA A 1 90 ? -6.471 -4.724 -1.762 1.00 98.69 90 ALA A CA 1
ATOM 628 C C . ALA A 1 90 ? -5.846 -4.187 -3.064 1.00 98.69 90 ALA A C 1
ATOM 630 O O . ALA A 1 90 ? -5.259 -4.950 -3.839 1.00 98.69 90 ALA A O 1
ATOM 631 N N . ALA A 1 91 ? -5.904 -2.871 -3.288 1.00 98.75 91 ALA A N 1
ATOM 632 C CA . ALA A 1 91 ? -5.304 -2.234 -4.462 1.00 98.75 91 ALA A CA 1
ATOM 633 C C . ALA A 1 91 ? -3.771 -2.387 -4.495 1.00 98.75 91 ALA A C 1
ATOM 635 O O . ALA A 1 91 ? -3.186 -2.688 -5.544 1.00 98.75 91 ALA A O 1
ATOM 636 N N . LEU A 1 92 ? -3.116 -2.227 -3.344 1.00 98.69 92 LEU A N 1
ATOM 637 C CA . LEU A 1 92 ? -1.670 -2.402 -3.202 1.00 98.69 92 LEU A CA 1
ATOM 638 C C . LEU A 1 92 ? -1.245 -3.859 -3.406 1.00 98.69 92 LEU A C 1
ATOM 640 O O . LEU A 1 92 ? -0.253 -4.107 -4.088 1.00 98.69 92 LEU A O 1
ATOM 644 N N . THR A 1 93 ? -2.026 -4.817 -2.903 1.00 98.69 93 THR A N 1
ATOM 645 C CA . THR A 1 93 ? -1.798 -6.253 -3.138 1.00 98.69 93 THR A CA 1
ATOM 646 C C . THR A 1 93 ? -1.854 -6.570 -4.630 1.00 98.69 93 THR A C 1
ATOM 648 O O . THR A 1 93 ? -0.903 -7.121 -5.182 1.00 98.69 93 THR A O 1
ATOM 651 N N . LYS A 1 94 ? -2.907 -6.113 -5.321 1.00 98.62 94 LYS A N 1
ATOM 652 C CA . LYS A 1 94 ? -3.041 -6.283 -6.776 1.00 98.62 94 LYS A CA 1
ATOM 653 C C . LYS A 1 94 ? -1.863 -5.668 -7.539 1.00 98.62 94 LYS A C 1
ATOM 655 O O . LYS A 1 94 ? -1.379 -6.253 -8.506 1.00 98.62 94 LYS A O 1
ATOM 660 N N . THR A 1 95 ? -1.396 -4.498 -7.105 1.00 98.31 95 THR A N 1
ATOM 661 C CA . THR A 1 95 ? -0.228 -3.831 -7.698 1.00 98.31 95 THR A CA 1
ATOM 662 C C . THR A 1 95 ? 1.041 -4.652 -7.489 1.00 98.31 95 THR A C 1
ATOM 664 O O . THR A 1 95 ? 1.781 -4.884 -8.443 1.00 98.31 95 THR A O 1
ATOM 667 N N . ALA A 1 96 ? 1.275 -5.140 -6.269 1.00 98.31 96 ALA A N 1
ATOM 668 C CA . ALA A 1 96 ? 2.413 -5.993 -5.959 1.00 98.31 96 ALA A CA 1
ATOM 669 C C . ALA A 1 96 ? 2.406 -7.276 -6.801 1.00 98.31 96 ALA A C 1
ATOM 671 O O . ALA A 1 96 ? 3.448 -7.675 -7.314 1.00 98.31 96 ALA A O 1
ATOM 672 N N . ASP A 1 97 ? 1.248 -7.900 -7.005 1.00 98.44 97 ASP A N 1
ATOM 673 C CA . ASP A 1 97 ? 1.147 -9.117 -7.813 1.00 98.44 97 ASP A CA 1
ATOM 674 C C . ASP A 1 97 ? 1.395 -8.850 -9.302 1.00 98.44 97 ASP A C 1
ATOM 676 O O . ASP A 1 97 ? 2.132 -9.602 -9.945 1.00 98.44 97 ASP A O 1
ATOM 680 N N . ALA A 1 98 ? 0.885 -7.735 -9.837 1.00 98.12 98 ALA A N 1
ATOM 681 C CA . ALA A 1 98 ? 1.210 -7.299 -11.195 1.00 98.12 98 ALA A CA 1
ATOM 682 C C . ALA A 1 98 ? 2.717 -7.032 -11.365 1.00 98.12 98 ALA A C 1
ATOM 684 O O . ALA A 1 98 ? 3.306 -7.410 -12.378 1.00 98.12 98 ALA A O 1
ATOM 685 N N . MET A 1 99 ? 3.358 -6.431 -10.358 1.00 98.06 99 MET A N 1
ATOM 686 C CA . MET A 1 99 ? 4.802 -6.198 -10.361 1.00 98.06 99 MET A CA 1
ATOM 687 C C . MET A 1 99 ? 5.593 -7.507 -10.281 1.00 98.06 99 MET A C 1
ATOM 689 O O . MET A 1 99 ? 6.525 -7.679 -11.058 1.00 98.06 99 MET A O 1
ATOM 693 N N . LYS A 1 100 ? 5.214 -8.467 -9.427 1.00 98.00 100 LYS A N 1
ATOM 694 C CA . LYS A 1 100 ? 5.861 -9.795 -9.376 1.00 98.00 100 LYS A CA 1
ATOM 695 C C . LYS A 1 100 ? 5.785 -10.507 -10.727 1.00 98.00 100 LYS A C 1
ATOM 697 O O . LYS A 1 100 ? 6.779 -11.072 -11.181 1.00 98.00 100 LYS A O 1
ATOM 702 N N . ALA A 1 101 ? 4.628 -10.446 -11.388 1.00 97.62 101 ALA A N 1
ATOM 703 C CA . ALA A 1 101 ? 4.431 -11.039 -12.709 1.00 97.62 101 ALA A CA 1
ATOM 704 C C . ALA A 1 101 ? 5.333 -10.408 -13.789 1.00 97.62 101 ALA A C 1
ATOM 706 O O . ALA A 1 101 ? 5.654 -11.070 -14.779 1.00 97.62 101 ALA A O 1
ATOM 707 N N . ALA A 1 102 ? 5.808 -9.173 -13.585 1.00 96.06 102 ALA A N 1
ATOM 708 C CA . ALA A 1 102 ? 6.729 -8.501 -14.498 1.00 96.06 102 ALA A CA 1
ATOM 709 C C . ALA A 1 102 ? 8.079 -9.218 -14.652 1.00 96.06 102 ALA A C 1
ATOM 711 O O . ALA A 1 102 ? 8.758 -9.006 -15.654 1.00 96.06 102 ALA A O 1
ATOM 712 N N . ALA A 1 103 ? 8.455 -10.121 -13.736 1.00 94.25 103 ALA A N 1
ATOM 713 C CA . ALA A 1 103 ? 9.660 -10.944 -13.878 1.00 94.25 103 ALA A CA 1
ATOM 714 C C . ALA A 1 103 ? 9.677 -11.754 -15.188 1.00 94.25 103 ALA A C 1
ATOM 716 O O . ALA A 1 103 ? 10.750 -12.045 -15.714 1.00 94.25 103 ALA A O 1
ATOM 717 N N . ALA A 1 104 ? 8.496 -12.097 -15.714 1.00 94.62 104 ALA A N 1
ATOM 718 C CA . ALA A 1 104 ? 8.329 -12.831 -16.964 1.00 94.62 104 ALA A CA 1
ATOM 719 C C . ALA A 1 104 ? 8.290 -11.927 -18.211 1.00 94.62 104 ALA A C 1
ATOM 721 O O . ALA A 1 104 ? 8.150 -12.434 -19.324 1.00 94.62 104 ALA A O 1
ATOM 722 N N . TRP A 1 105 ? 8.380 -10.600 -18.061 1.00 92.06 105 TRP A N 1
ATOM 723 C CA . TRP A 1 105 ? 8.386 -9.705 -19.214 1.00 92.06 105 TRP A CA 1
ATOM 724 C C . TRP A 1 105 ? 9.624 -9.943 -20.082 1.00 92.06 105 TRP A C 1
ATOM 726 O O . TRP A 1 105 ? 10.741 -10.026 -19.558 1.00 92.06 105 TRP A O 1
ATOM 736 N N . PRO A 1 106 ? 9.456 -10.006 -21.416 1.00 88.50 106 PRO A N 1
ATOM 737 C CA . PRO A 1 106 ? 10.591 -10.106 -22.313 1.00 88.50 106 PRO A CA 1
ATOM 738 C C . PRO A 1 106 ? 11.470 -8.863 -22.163 1.00 88.50 106 PRO A C 1
ATOM 740 O O . PRO A 1 106 ? 10.981 -7.736 -22.057 1.00 88.50 106 PRO A O 1
ATOM 743 N N . ALA A 1 107 ? 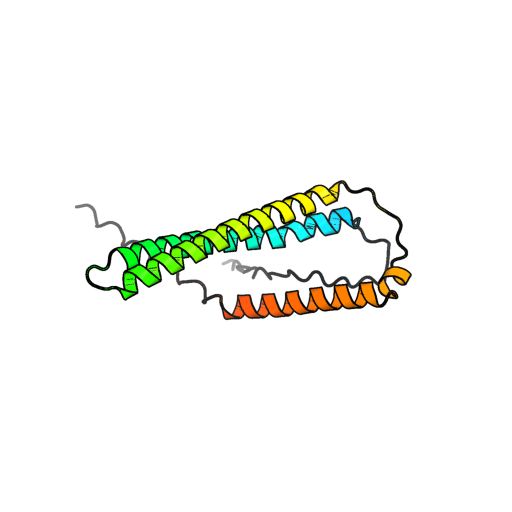12.786 -9.064 -22.166 1.00 86.94 107 ALA A N 1
ATOM 744 C CA . ALA A 1 107 ? 13.718 -7.950 -22.175 1.00 86.94 107 ALA A CA 1
ATOM 745 C C . ALA A 1 107 ? 13.547 -7.156 -23.478 1.00 86.94 107 ALA A C 1
ATOM 747 O O . ALA A 1 107 ? 13.715 -7.692 -24.572 1.00 86.94 107 ALA A O 1
ATOM 748 N N . VAL A 1 108 ? 13.236 -5.867 -23.357 1.00 83.69 108 VAL A N 1
ATOM 749 C CA . VAL A 1 108 ? 13.186 -4.944 -24.493 1.00 83.69 108 VAL A CA 1
ATOM 750 C C . VAL A 1 108 ? 14.467 -4.122 -24.505 1.00 83.69 108 VAL A C 1
ATOM 752 O O . VAL A 1 108 ? 14.894 -3.593 -23.474 1.00 83.69 108 VAL A O 1
ATOM 755 N N . LYS A 1 109 ? 15.086 -4.007 -25.682 1.00 80.75 109 LYS A N 1
ATOM 756 C CA . LYS A 1 109 ? 16.292 -3.202 -25.870 1.00 80.75 109 LYS A CA 1
ATOM 757 C C . LYS A 1 109 ? 15.935 -1.719 -25.761 1.00 80.75 109 LYS A C 1
ATOM 759 O O . LYS A 1 109 ? 15.255 -1.183 -26.629 1.00 80.75 109 LYS A O 1
ATOM 764 N N . HIS A 1 110 ? 16.434 -1.071 -24.717 1.00 78.62 110 HIS A N 1
ATOM 765 C CA . HIS A 1 110 ? 16.393 0.379 -24.552 1.00 78.62 110 HIS A CA 1
ATOM 766 C C . HIS A 1 110 ? 17.820 0.921 -24.632 1.00 78.62 110 HIS A C 1
ATOM 768 O O . HIS A 1 110 ? 18.752 0.299 -24.118 1.00 78.62 110 HIS A O 1
ATOM 774 N N . ASP A 1 111 ? 18.002 2.084 -25.255 1.00 87.19 111 ASP A N 1
ATOM 775 C CA . ASP A 1 111 ? 19.219 2.863 -25.046 1.00 87.19 111 ASP A CA 1
ATOM 776 C C . ASP A 1 111 ? 19.101 3.558 -23.686 1.00 87.19 111 ASP A C 1
ATOM 778 O O . ASP A 1 111 ? 18.359 4.526 -23.524 1.00 87.19 111 ASP A O 1
ATOM 782 N N . MET A 1 112 ? 19.820 3.034 -22.693 1.00 82.88 112 MET A N 1
ATOM 783 C CA . MET A 1 112 ? 19.788 3.559 -21.328 1.00 82.88 112 MET A CA 1
ATOM 784 C C . MET A 1 112 ? 20.298 4.999 -21.246 1.00 82.88 112 MET A C 1
ATOM 786 O O . MET A 1 112 ? 19.797 5.765 -20.424 1.00 82.88 112 MET A O 1
ATOM 790 N N . LYS A 1 113 ? 21.248 5.394 -22.107 1.00 86.75 113 LYS A N 1
ATOM 791 C CA . LYS A 1 113 ? 21.742 6.775 -22.147 1.00 86.75 113 LYS A CA 1
ATOM 792 C C . LYS A 1 113 ? 20.673 7.701 -22.714 1.00 86.75 113 LYS A C 1
ATOM 794 O O . LYS A 1 113 ? 20.428 8.753 -22.133 1.00 86.75 113 LYS A O 1
ATOM 799 N N . ALA A 1 114 ? 19.998 7.291 -23.788 1.00 89.38 114 ALA A N 1
ATOM 800 C CA . ALA A 1 114 ? 18.886 8.061 -24.345 1.00 89.38 114 ALA A CA 1
ATOM 801 C C . ALA A 1 114 ? 17.708 8.157 -23.361 1.00 89.38 114 ALA A C 1
ATOM 803 O O . ALA A 1 114 ? 17.152 9.235 -23.178 1.00 89.38 114 ALA A O 1
ATOM 804 N N . MET A 1 115 ? 17.373 7.063 -22.669 1.00 85.00 115 MET A N 1
ATOM 805 C CA . MET A 1 115 ? 16.313 7.045 -21.657 1.00 85.00 115 MET A CA 1
ATOM 806 C C . MET A 1 115 ? 16.613 7.996 -20.489 1.00 85.00 115 MET A C 1
ATOM 808 O O . MET A 1 115 ? 15.717 8.684 -20.013 1.00 85.00 115 MET A O 1
ATOM 812 N N . GLN A 1 116 ? 17.866 8.058 -20.031 1.00 83.88 116 GLN A N 1
ATOM 813 C CA . GLN A 1 116 ? 18.285 8.981 -18.969 1.00 83.88 116 GLN A CA 1
ATOM 814 C C . GLN A 1 116 ? 18.393 10.436 -19.442 1.00 83.88 116 GLN A C 1
ATOM 816 O O . GLN A 1 116 ? 18.217 11.353 -18.640 1.00 83.88 116 GLN A O 1
ATOM 821 N N . ALA A 1 117 ? 18.701 10.649 -20.722 1.00 91.94 117 ALA A N 1
ATOM 822 C CA . ALA A 1 117 ? 18.725 11.972 -21.335 1.00 91.94 117 ALA A CA 1
ATOM 823 C C . ALA A 1 117 ? 17.313 12.505 -21.636 1.00 91.94 117 ALA A C 1
ATOM 825 O O . ALA A 1 117 ? 17.143 13.716 -21.786 1.00 91.94 117 ALA A O 1
ATOM 826 N N . ASP A 1 118 ? 16.297 11.636 -21.698 1.00 96.25 118 ASP A N 1
ATOM 827 C CA . ASP A 1 118 ? 14.908 12.066 -21.818 1.00 96.25 118 ASP A CA 1
ATOM 828 C C . ASP A 1 118 ? 14.466 12.807 -20.548 1.00 96.25 118 ASP A C 1
ATOM 830 O O . ASP A 1 118 ? 14.381 12.251 -19.449 1.00 96.25 118 ASP A O 1
ATOM 834 N N . ALA A 1 119 ? 14.158 14.094 -20.710 1.00 96.81 119 ALA A N 1
ATOM 835 C CA . ALA A 1 119 ? 13.836 14.978 -19.598 1.00 96.81 119 ALA A CA 1
ATOM 836 C C . ALA A 1 119 ? 12.585 14.538 -18.819 1.00 96.81 119 ALA A C 1
ATOM 838 O O . ALA A 1 119 ? 12.523 14.744 -17.605 1.00 96.81 119 ALA A O 1
ATOM 839 N N . LYS A 1 120 ? 11.591 13.928 -19.481 1.00 96.19 120 LYS A N 1
ATOM 840 C CA . LYS A 1 120 ? 10.355 13.489 -18.817 1.00 96.19 120 LYS A CA 1
ATOM 841 C C . LYS A 1 120 ? 10.605 12.235 -17.995 1.00 96.19 120 LYS A C 1
ATOM 843 O O . LYS A 1 120 ? 10.161 12.174 -16.848 1.00 96.19 120 LYS A O 1
ATOM 848 N N . VAL A 1 121 ? 11.332 11.267 -18.554 1.00 92.19 121 VAL A N 1
ATOM 849 C CA . VAL A 1 121 ? 11.713 10.049 -17.830 1.00 92.19 121 VAL A CA 1
ATOM 850 C C . VAL A 1 121 ? 12.572 10.409 -16.625 1.00 92.19 121 VAL A C 1
ATOM 852 O O . VAL A 1 121 ? 12.256 9.999 -15.506 1.00 92.19 121 VAL A O 1
ATOM 855 N N . LYS A 1 122 ? 13.591 11.252 -16.819 1.00 90.50 122 LYS A N 1
ATOM 856 C CA . LYS A 1 122 ? 14.448 11.710 -15.727 1.00 90.50 122 LYS A CA 1
ATOM 857 C C . LYS A 1 122 ? 13.657 12.420 -14.625 1.00 90.50 122 LYS A C 1
ATOM 859 O O . LYS A 1 122 ? 13.792 12.054 -13.460 1.00 90.50 122 LYS A O 1
ATOM 864 N N . ALA A 1 123 ? 12.796 13.377 -14.974 1.00 94.56 123 ALA A N 1
ATOM 865 C CA . ALA A 1 123 ? 11.990 14.098 -13.988 1.00 94.56 123 ALA A CA 1
ATOM 866 C C . ALA A 1 123 ? 11.045 13.169 -13.203 1.00 94.56 123 ALA A C 1
ATOM 868 O O . ALA A 1 123 ? 10.856 13.352 -11.999 1.00 94.56 123 ALA A O 1
ATOM 869 N N . ALA A 1 124 ? 10.466 12.156 -13.857 1.00 94.00 124 ALA A N 1
ATOM 870 C CA . ALA A 1 124 ? 9.627 11.166 -13.189 1.00 94.00 124 ALA A CA 1
ATOM 871 C C . ALA A 1 124 ? 10.435 10.299 -12.207 1.00 94.00 124 ALA A C 1
ATOM 873 O O . ALA A 1 124 ? 10.008 10.120 -11.065 1.00 94.00 124 ALA A O 1
ATOM 874 N N . MET A 1 125 ? 11.609 9.808 -12.620 1.00 90.31 125 MET A N 1
ATOM 875 C CA . MET A 1 125 ? 12.496 9.018 -11.757 1.00 90.31 125 MET A CA 1
ATOM 876 C C . MET A 1 125 ? 12.986 9.828 -10.551 1.00 90.31 125 MET A C 1
ATOM 878 O O . MET A 1 125 ? 12.907 9.344 -9.421 1.00 90.31 125 MET A O 1
ATOM 882 N N . ASP A 1 126 ? 13.412 11.074 -10.773 1.00 92.44 126 ASP A N 1
ATOM 883 C CA . ASP A 1 126 ? 13.859 11.976 -9.708 1.00 92.44 126 ASP A CA 1
ATOM 884 C C . ASP A 1 126 ? 12.726 12.235 -8.699 1.00 92.44 126 ASP A C 1
ATOM 886 O O . ASP A 1 126 ? 12.936 12.169 -7.485 1.00 92.44 126 ASP A O 1
ATOM 890 N N . LYS A 1 127 ? 11.495 12.460 -9.184 1.00 95.31 127 LYS A N 1
ATOM 891 C CA . LYS A 1 127 ? 10.322 12.664 -8.322 1.00 95.31 127 LYS A CA 1
ATOM 892 C C . LYS A 1 127 ? 9.997 11.428 -7.485 1.00 95.31 127 LYS A C 1
ATOM 894 O O . LYS A 1 127 ? 9.706 11.569 -6.298 1.00 95.31 127 LYS A O 1
ATOM 899 N N . VAL A 1 128 ? 10.041 10.233 -8.076 1.00 92.94 128 VAL A N 1
ATOM 900 C CA . VAL A 1 128 ? 9.817 8.978 -7.341 1.00 92.94 128 VAL A CA 1
ATOM 901 C C . VAL A 1 128 ? 10.873 8.802 -6.251 1.00 92.94 128 VAL A C 1
ATOM 903 O O . VAL A 1 128 ? 10.507 8.554 -5.103 1.00 92.94 128 VAL A O 1
ATOM 906 N N . GLY A 1 129 ? 12.155 8.997 -6.571 1.00 92.12 129 GLY A N 1
ATOM 907 C CA . GLY A 1 129 ? 13.239 8.898 -5.589 1.00 92.12 129 GLY A CA 1
ATOM 908 C C . GLY A 1 129 ? 13.101 9.909 -4.443 1.00 92.12 129 GLY A C 1
ATOM 909 O O . GLY A 1 129 ? 13.301 9.557 -3.279 1.00 92.12 129 GLY A O 1
ATOM 910 N N . GLY A 1 130 ? 12.690 11.145 -4.749 1.00 94.94 130 GLY A N 1
ATOM 911 C CA . GLY A 1 130 ? 12.396 12.170 -3.742 1.00 94.94 130 GLY A CA 1
ATOM 912 C C . GLY A 1 130 ? 11.262 11.761 -2.799 1.00 94.94 130 GLY A C 1
ATOM 913 O O . GLY A 1 130 ? 11.442 11.753 -1.583 1.00 94.94 130 GLY A O 1
ATOM 914 N N . LEU A 1 131 ? 10.129 11.319 -3.350 1.00 95.81 131 LEU A N 1
ATOM 915 C CA . LEU A 1 131 ? 8.983 10.871 -2.551 1.00 95.81 131 LEU A CA 1
ATOM 916 C C . LEU A 1 131 ? 9.302 9.638 -1.699 1.00 95.81 131 LEU A C 1
ATOM 918 O O . LEU A 1 131 ? 8.823 9.538 -0.574 1.00 95.81 131 LEU A O 1
ATOM 922 N N . GLN A 1 132 ? 10.122 8.712 -2.198 1.00 93.06 132 GLN A N 1
ATOM 923 C CA . GLN A 1 132 ? 10.573 7.558 -1.416 1.00 93.06 132 GLN A CA 1
ATOM 924 C C . GLN A 1 132 ? 11.411 7.985 -0.207 1.00 93.06 132 GLN A C 1
ATOM 926 O O . GLN A 1 132 ? 11.220 7.454 0.890 1.00 93.06 132 GLN A O 1
ATOM 931 N N . LYS A 1 133 ? 12.308 8.962 -0.384 1.00 93.25 133 LYS A N 1
ATOM 932 C CA . LYS A 1 133 ? 13.103 9.526 0.713 1.00 93.25 133 LYS A CA 1
ATOM 933 C C . LYS A 1 133 ? 12.215 10.204 1.755 1.00 93.25 133 LYS A C 1
ATOM 935 O O . LYS A 1 133 ? 12.370 9.936 2.948 1.00 93.25 133 LYS A O 1
ATOM 940 N N . ASP A 1 134 ? 11.285 11.040 1.308 1.00 94.75 134 ASP A N 1
ATOM 941 C CA . ASP A 1 134 ? 10.368 11.754 2.198 1.00 94.75 134 ASP A CA 1
ATOM 942 C C . ASP A 1 134 ? 9.475 10.775 2.964 1.00 94.75 134 ASP A C 1
ATOM 944 O O . ASP A 1 134 ? 9.334 10.882 4.183 1.00 94.75 134 ASP A O 1
ATOM 948 N N . PHE A 1 135 ? 8.945 9.762 2.276 1.00 92.44 135 PHE A N 1
ATOM 949 C CA . PHE A 1 135 ? 8.151 8.706 2.894 1.00 92.44 135 PHE A CA 1
ATOM 950 C C . PHE A 1 135 ? 8.949 7.938 3.954 1.00 92.44 135 PHE A C 1
ATOM 952 O O . PHE A 1 135 ? 8.467 7.755 5.072 1.00 92.44 135 PHE A O 1
ATOM 959 N N . GLY A 1 136 ? 10.194 7.555 3.653 1.00 91.56 136 GLY A N 1
ATOM 960 C CA . GLY A 1 136 ? 11.077 6.899 4.621 1.00 91.56 136 GLY A CA 1
ATOM 961 C C . GLY A 1 136 ? 11.317 7.747 5.876 1.00 91.56 136 GLY A C 1
ATOM 962 O O . GLY A 1 136 ? 11.251 7.231 6.992 1.00 91.56 136 GLY A O 1
ATOM 963 N N . ALA A 1 137 ? 11.522 9.057 5.714 1.00 93.06 137 ALA A N 1
ATOM 964 C CA . ALA A 1 137 ? 11.678 9.982 6.836 1.00 93.06 137 ALA A CA 1
ATOM 965 C C . ALA A 1 137 ? 10.394 10.116 7.674 1.00 93.06 137 ALA A C 1
ATOM 967 O O . ALA A 1 137 ? 10.462 10.154 8.906 1.00 93.06 137 ALA A O 1
ATOM 968 N N . MET A 1 138 ? 9.222 10.151 7.031 1.00 92.38 138 MET A N 1
ATOM 969 C CA . MET A 1 138 ? 7.934 10.183 7.733 1.00 92.38 138 MET A CA 1
ATOM 970 C C . MET A 1 138 ? 7.717 8.915 8.561 1.00 92.38 138 MET A C 1
ATOM 972 O O . MET A 1 138 ? 7.407 9.015 9.748 1.00 92.38 138 MET A O 1
ATOM 976 N N . VAL A 1 139 ? 7.941 7.736 7.975 1.00 89.75 139 VAL A N 1
ATOM 977 C CA . VAL A 1 139 ? 7.788 6.449 8.676 1.00 89.75 139 VAL A CA 1
ATOM 978 C C . VAL A 1 139 ? 8.742 6.353 9.867 1.00 89.75 139 VAL A C 1
ATOM 980 O O . VAL A 1 139 ? 8.324 5.952 10.955 1.00 89.75 139 VAL A O 1
ATOM 983 N N . ALA A 1 140 ? 9.998 6.780 9.706 1.00 88.12 140 ALA A N 1
ATOM 984 C CA . ALA A 1 140 ? 10.973 6.797 10.797 1.00 88.12 140 ALA A CA 1
ATOM 985 C C . ALA A 1 140 ? 10.542 7.711 11.958 1.00 88.12 140 ALA A C 1
ATOM 987 O O . ALA A 1 140 ? 10.765 7.375 13.116 1.00 88.12 140 ALA A O 1
ATOM 988 N N . LYS A 1 141 ? 9.894 8.844 11.659 1.00 88.44 141 LYS A N 1
ATOM 989 C CA . LYS A 1 141 ? 9.367 9.769 12.673 1.00 88.44 141 LYS A CA 1
ATOM 990 C C . LYS A 1 141 ? 8.121 9.231 13.387 1.00 88.44 141 LYS A C 1
ATOM 992 O O . LYS A 1 141 ? 7.914 9.546 14.555 1.00 88.44 141 LYS A O 1
ATOM 997 N N . MET A 1 142 ? 7.274 8.480 12.683 1.00 83.94 142 MET A N 1
ATOM 998 C CA . MET A 1 142 ? 6.009 7.948 13.211 1.00 83.94 142 MET A CA 1
ATOM 999 C C . MET A 1 142 ? 6.176 6.635 13.981 1.00 83.94 142 MET A C 1
ATOM 1001 O O . MET A 1 142 ? 5.305 6.278 14.769 1.00 83.94 142 MET A O 1
ATOM 1005 N N . SER A 1 143 ? 7.274 5.914 13.761 1.00 79.88 143 SER A N 1
ATOM 1006 C CA . SER A 1 143 ? 7.542 4.652 14.449 1.00 79.88 143 SER A CA 1
ATOM 1007 C C . SER A 1 143 ? 8.008 4.933 15.884 1.00 79.88 143 SER A C 1
ATOM 1009 O O . SER A 1 143 ? 9.067 5.543 16.054 1.00 79.88 143 SER A O 1
ATOM 1011 N N . PRO A 1 144 ? 7.274 4.509 16.934 1.00 70.06 144 PRO A N 1
ATOM 1012 C CA . PRO A 1 144 ? 7.806 4.575 18.289 1.00 70.06 144 PRO A CA 1
ATOM 1013 C C . PRO A 1 144 ? 9.051 3.682 18.397 1.00 70.06 144 PRO A C 1
ATOM 1015 O O . PRO A 1 144 ? 9.197 2.706 17.655 1.00 70.06 144 PRO A O 1
ATOM 1018 N N . ALA A 1 145 ? 9.947 3.991 19.341 1.00 57.28 145 ALA A N 1
ATOM 1019 C CA . ALA A 1 145 ? 10.998 3.049 19.720 1.00 57.28 145 ALA A CA 1
ATOM 1020 C C . ALA A 1 145 ? 10.350 1.685 20.037 1.00 57.28 145 ALA A C 1
ATOM 1022 O O . ALA A 1 145 ? 9.259 1.674 20.619 1.00 57.28 145 ALA A O 1
ATOM 1023 N N . PRO A 1 146 ? 10.964 0.551 19.646 1.00 58.22 146 PRO A N 1
ATOM 1024 C CA . PRO A 1 146 ? 10.375 -0.761 19.883 1.00 58.22 146 PRO A CA 1
ATOM 1025 C C . PRO A 1 146 ? 9.998 -0.882 21.359 1.00 58.22 146 PRO A C 1
ATOM 1027 O O . PRO A 1 146 ? 10.813 -0.578 22.233 1.00 58.22 146 PRO A O 1
ATOM 1030 N N . ALA A 1 147 ? 8.749 -1.274 21.628 1.00 58.91 147 ALA A N 1
ATOM 1031 C CA . ALA A 1 147 ? 8.289 -1.489 22.991 1.00 58.91 147 ALA A CA 1
ATOM 1032 C C . ALA A 1 147 ? 9.268 -2.436 23.697 1.00 58.91 147 ALA A C 1
ATOM 1034 O O . ALA A 1 147 ? 9.686 -3.444 23.117 1.00 58.91 147 ALA A O 1
ATOM 1035 N N . ALA A 1 148 ? 9.653 -2.100 24.932 1.00 50.56 148 ALA A N 1
ATOM 1036 C CA . ALA A 1 148 ? 10.433 -3.014 25.753 1.00 50.56 148 ALA A CA 1
ATOM 1037 C C . ALA A 1 148 ? 9.714 -4.374 25.775 1.00 50.56 148 ALA A C 1
ATOM 1039 O O . ALA A 1 148 ? 8.479 -4.396 25.864 1.00 50.56 148 ALA A O 1
ATOM 1040 N N . PRO A 1 149 ? 10.445 -5.499 25.661 1.00 58.50 149 PRO A N 1
ATOM 1041 C CA . PRO A 1 149 ? 9.821 -6.807 25.747 1.00 58.50 149 PRO A CA 1
ATOM 1042 C C . PRO A 1 149 ? 8.993 -6.876 27.038 1.00 58.50 149 PRO A C 1
ATOM 1044 O O . PRO A 1 149 ? 9.425 -6.328 28.060 1.00 58.50 149 PRO A O 1
ATOM 1047 N N . PRO A 1 150 ? 7.805 -7.506 27.006 1.00 64.00 150 PRO A N 1
ATOM 1048 C CA . PRO A 1 150 ? 6.990 -7.656 28.201 1.00 64.00 150 PRO A CA 1
ATOM 1049 C C . PRO A 1 150 ? 7.844 -8.269 29.322 1.00 64.00 150 PRO A C 1
ATOM 1051 O O . PRO A 1 150 ? 8.688 -9.127 29.035 1.00 64.00 150 PRO A O 1
ATOM 1054 N N . PRO A 1 151 ? 7.674 -7.828 30.584 1.00 69.88 151 PRO A N 1
ATOM 1055 C CA . PRO A 1 151 ? 8.424 -8.389 31.698 1.00 69.88 151 PRO A CA 1
ATOM 1056 C C . PRO A 1 151 ? 8.257 -9.908 31.696 1.00 69.88 151 PRO A C 1
ATOM 1058 O O . PRO A 1 151 ? 7.155 -10.419 31.480 1.00 69.88 151 PRO A O 1
ATOM 1061 N N . ALA A 1 152 ? 9.366 -10.625 31.896 1.00 70.38 152 ALA A N 1
ATOM 1062 C CA . ALA A 1 152 ? 9.342 -12.077 31.962 1.00 70.38 152 ALA A CA 1
ATOM 1063 C C . ALA A 1 152 ? 8.278 -12.525 32.984 1.00 70.38 152 ALA A C 1
ATOM 1065 O O . ALA A 1 152 ? 8.153 -11.892 34.040 1.00 70.38 152 ALA A O 1
ATOM 1066 N N . PRO A 1 153 ? 7.505 -13.587 32.690 1.00 72.31 153 PRO A N 1
ATOM 1067 C CA . PRO A 1 153 ? 6.544 -14.109 33.646 1.00 72.31 153 PRO A CA 1
ATOM 1068 C C . PRO A 1 153 ? 7.257 -14.425 34.970 1.00 72.31 153 PRO A C 1
ATOM 1070 O O . PRO A 1 153 ? 8.409 -14.877 34.949 1.00 72.31 153 PRO A O 1
ATOM 1073 N N . PRO A 1 154 ? 6.607 -14.175 36.122 1.00 74.56 154 PRO A N 1
ATOM 1074 C CA . PRO A 1 154 ? 7.200 -14.475 37.414 1.00 74.56 154 PRO A CA 1
ATOM 1075 C C . PRO A 1 154 ? 7.594 -15.958 37.469 1.00 74.56 154 PRO A C 1
ATOM 1077 O O . PRO A 1 154 ? 6.879 -16.802 36.914 1.00 74.56 154 PRO A O 1
ATOM 1080 N N . PRO A 1 155 ? 8.728 -16.294 38.110 1.00 77.44 155 PRO A N 1
ATOM 1081 C CA . PRO A 1 155 ? 9.148 -17.678 38.235 1.00 77.44 155 PRO A CA 1
ATOM 1082 C C . PRO A 1 155 ? 8.037 -18.501 38.903 1.00 77.44 155 PRO A C 1
ATOM 1084 O O . PRO A 1 155 ? 7.343 -17.991 39.791 1.00 77.44 155 PRO A O 1
ATOM 1087 N N . PRO A 1 156 ? 7.845 -19.765 38.487 1.00 77.00 156 PRO A N 1
ATOM 1088 C CA . PRO A 1 156 ? 6.842 -20.629 39.087 1.00 77.00 156 PRO A CA 1
ATOM 1089 C C . PRO A 1 156 ? 7.073 -20.721 40.597 1.00 77.00 156 PRO A C 1
ATOM 1091 O O . PRO A 1 156 ? 8.210 -20.859 41.053 1.00 77.00 156 PRO A O 1
ATOM 1094 N N . ALA A 1 157 ? 5.985 -20.636 41.365 1.00 77.62 157 ALA A N 1
ATOM 1095 C CA . ALA A 1 157 ? 6.041 -20.750 42.815 1.00 77.62 157 AL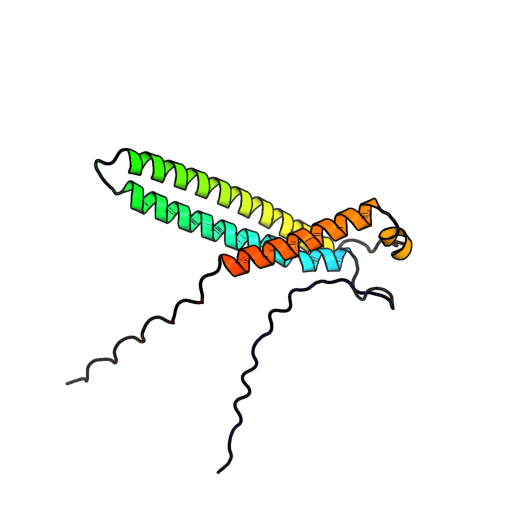A A CA 1
ATOM 1096 C C . ALA A 1 157 ? 6.754 -22.058 43.218 1.00 77.62 157 ALA A C 1
ATOM 1098 O O . ALA A 1 157 ? 6.527 -23.094 42.578 1.00 77.62 157 ALA A O 1
ATOM 1099 N N . PRO A 1 158 ? 7.610 -22.036 44.258 1.00 73.50 158 PRO A N 1
ATOM 1100 C CA . PRO A 1 158 ? 8.287 -23.236 44.721 1.00 73.50 158 PRO A CA 1
ATOM 1101 C C . PRO A 1 158 ? 7.248 -24.295 45.094 1.00 73.50 158 PRO A C 1
ATOM 1103 O O . PRO A 1 158 ? 6.292 -24.023 45.825 1.00 73.50 158 PRO A O 1
ATOM 1106 N N . LYS A 1 159 ? 7.422 -25.504 44.551 1.00 73.62 159 LYS A N 1
ATOM 1107 C CA . LYS A 1 159 ? 6.594 -26.655 44.914 1.00 73.62 159 LYS A CA 1
ATOM 1108 C C . LYS A 1 159 ? 6.841 -26.966 46.395 1.00 73.62 159 LYS A C 1
ATOM 1110 O O . LYS A 1 159 ? 7.998 -27.050 46.801 1.00 73.62 159 LYS A O 1
ATOM 1115 N N . LYS A 1 160 ? 5.757 -27.063 47.170 1.00 68.38 160 LYS A N 1
ATOM 1116 C CA . LYS A 1 160 ? 5.780 -27.540 48.559 1.00 68.38 160 LYS A CA 1
ATOM 1117 C C . LYS A 1 160 ? 6.110 -29.024 48.612 1.00 68.38 160 LYS A C 1
ATOM 1119 O O . LYS A 1 160 ? 5.677 -29.736 47.677 1.00 68.38 160 LYS A O 1
#